Protein AF-A0A958MNB8-F1 (afdb_monomer_lite)

Foldseek 3Di:
DVVLCCVVANPWAFDDCVPDVPPQAAQFWWWWDPDPDPWTWTWHCHPVQWIWIDTPHDTDIWGWDADPVQWIWTQDPVGIWIWTWIANDSQWIKTHTPPDRDIIIIGGCVVVDD

Secondary structure (DSSP, 8-state):
-HHHHHHHSTTPEEP-HHHHIIIIITT--EEESS-SSSS-EEEEE-TTSEEEEEETTEEEEEEEEE-TTSEEEEEETTEEEEEEEEEEETTEEEEEESSSS-EEEEEE-TT---

pLDDT: mean 84.97, std 11.09, range [42.38, 95.19]

Radius of gyration: 13.45 Å; chains: 1; bounding box: 33×33×35 Å

Sequence (114 aa):
MEEYLRNAIPNLKPFDYDRHHDALFINQEWVLVNGLSNKKSVYVFKEDNILEITRTATVIKTSWSLSITNTFSIETEDGLITVKAYFKDDDILVLSHQNKNEFALFINISNYTE

Structure (mmCIF, N/CA/C/O backbone):
data_AF-A0A958MNB8-F1
#
_entry.id   AF-A0A958MNB8-F1
#
loop_
_atom_site.group_PDB
_atom_site.id
_atom_site.type_symbol
_atom_site.label_atom_id
_atom_site.label_alt_id
_atom_site.label_comp_id
_atom_site.label_asym_id
_atom_site.label_entity_id
_atom_site.label_seq_id
_atom_site.pdbx_PDB_ins_code
_atom_site.Cartn_x
_atom_site.Cartn_y
_atom_site.Cartn_z
_atom_site.occupancy
_atom_site.B_iso_or_equiv
_atom_site.auth_seq_id
_atom_site.auth_comp_id
_atom_site.auth_asym_id
_atom_site.auth_atom_id
_atom_site.pdbx_PDB_model_num
ATOM 1 N N . MET A 1 1 ? 19.515 1.352 -0.659 1.00 58.25 1 MET A N 1
ATOM 2 C CA . MET A 1 1 ? 18.099 1.030 -0.375 1.00 58.25 1 MET A CA 1
ATOM 3 C C . MET A 1 1 ? 17.836 -0.462 -0.462 1.00 58.25 1 MET A C 1
ATOM 5 O O . MET A 1 1 ? 17.577 -1.051 0.576 1.00 58.25 1 MET A O 1
ATOM 9 N N . GLU A 1 2 ? 17.981 -1.078 -1.643 1.00 61.03 2 GLU A N 1
ATOM 10 C CA . GLU A 1 2 ? 17.795 -2.530 -1.842 1.00 61.03 2 GLU A CA 1
ATOM 11 C C . GLU A 1 2 ? 18.569 -3.378 -0.817 1.00 61.03 2 GLU A C 1
ATOM 13 O O . GLU A 1 2 ? 17.987 -4.272 -0.217 1.00 61.03 2 GLU A O 1
ATOM 18 N N . GLU A 1 3 ? 19.841 -3.065 -0.540 1.00 69.06 3 GLU A N 1
ATOM 19 C CA . GLU A 1 3 ? 20.639 -3.815 0.449 1.00 69.06 3 GLU A CA 1
ATOM 20 C C . GLU A 1 3 ? 20.114 -3.690 1.887 1.00 69.06 3 GLU A C 1
ATOM 22 O O . GLU A 1 3 ? 20.090 -4.675 2.616 1.00 69.06 3 GLU A O 1
ATOM 27 N N . TYR A 1 4 ? 19.643 -2.507 2.298 1.00 75.12 4 TYR A N 1
ATOM 28 C CA . TYR A 1 4 ? 19.099 -2.303 3.645 1.00 75.12 4 TYR A CA 1
ATOM 29 C C . TYR A 1 4 ? 17.820 -3.123 3.857 1.00 75.12 4 TYR A C 1
ATOM 31 O O . TYR A 1 4 ? 17.708 -3.839 4.849 1.00 75.12 4 TYR A O 1
ATOM 39 N N . LEU A 1 5 ? 16.892 -3.080 2.895 1.00 75.44 5 LEU A N 1
ATOM 40 C CA . LEU A 1 5 ? 15.664 -3.876 2.952 1.00 75.44 5 LEU A CA 1
ATOM 41 C C . LEU A 1 5 ? 15.929 -5.372 2.873 1.00 75.44 5 LEU A C 1
ATOM 43 O O . LEU A 1 5 ? 15.327 -6.117 3.635 1.00 75.44 5 LEU A O 1
ATOM 47 N N . ARG A 1 6 ? 16.840 -5.817 2.001 1.00 74.50 6 ARG A N 1
ATOM 48 C CA . ARG A 1 6 ? 17.195 -7.240 1.883 1.00 74.50 6 ARG A CA 1
ATOM 49 C C . ARG A 1 6 ? 17.840 -7.783 3.155 1.00 74.50 6 ARG A C 1
ATOM 51 O O . ARG A 1 6 ? 17.596 -8.935 3.498 1.00 74.50 6 ARG A O 1
ATOM 58 N N . ASN A 1 7 ? 18.622 -6.960 3.854 1.00 78.19 7 ASN A N 1
ATOM 59 C CA . ASN A 1 7 ? 19.208 -7.326 5.142 1.00 78.19 7 ASN A CA 1
ATOM 60 C C . ASN A 1 7 ? 18.169 -7.323 6.274 1.00 78.19 7 ASN A C 1
ATOM 62 O O . ASN A 1 7 ? 18.250 -8.161 7.167 1.00 78.19 7 ASN A O 1
ATOM 66 N N . ALA A 1 8 ? 17.201 -6.401 6.248 1.00 80.56 8 ALA A N 1
ATOM 67 C CA . ALA A 1 8 ? 16.153 -6.315 7.266 1.00 80.56 8 ALA A CA 1
ATOM 68 C C . ALA A 1 8 ? 15.080 -7.406 7.106 1.00 80.56 8 ALA A C 1
ATOM 70 O O . ALA A 1 8 ? 14.633 -7.985 8.093 1.00 80.56 8 ALA A O 1
ATOM 71 N N . ILE A 1 9 ? 14.664 -7.682 5.869 1.00 82.00 9 ILE A N 1
ATOM 72 C CA . ILE A 1 9 ? 13.632 -8.661 5.526 1.00 82.00 9 ILE A CA 1
ATOM 73 C C . ILE A 1 9 ? 14.131 -9.472 4.317 1.00 82.00 9 ILE A C 1
ATOM 75 O O . ILE A 1 9 ? 14.012 -9.028 3.170 1.00 82.00 9 ILE A O 1
ATOM 79 N N . PRO A 1 10 ? 14.712 -10.664 4.536 1.00 82.38 10 PRO A N 1
ATOM 80 C CA . PRO A 1 10 ? 15.209 -11.485 3.441 1.00 82.38 10 PRO A CA 1
ATOM 81 C C . PRO A 1 10 ? 14.059 -12.046 2.589 1.00 82.38 10 PRO A C 1
ATOM 83 O O . PRO A 1 10 ? 12.942 -12.238 3.067 1.00 82.38 10 PRO A O 1
ATOM 86 N N . ASN A 1 11 ? 14.364 -12.373 1.328 1.00 85.62 11 ASN A N 1
ATOM 87 C CA . ASN A 1 11 ? 13.457 -13.019 0.363 1.00 85.62 11 ASN A CA 1
ATOM 88 C C . ASN A 1 11 ? 12.225 -12.202 -0.074 1.00 85.62 11 ASN A C 1
ATOM 90 O O . ASN A 1 11 ? 11.236 -12.776 -0.523 1.00 85.62 11 ASN A O 1
ATOM 94 N N . LEU A 1 12 ? 12.296 -10.871 -0.006 1.00 88.38 12 LEU A N 1
ATOM 95 C CA . LEU A 1 12 ? 11.269 -9.994 -0.568 1.00 88.38 12 LEU A CA 1
ATOM 96 C C . LEU A 1 12 ? 11.146 -10.148 -2.091 1.00 88.38 12 LEU A C 1
ATOM 98 O O . LEU A 1 12 ? 12.140 -10.095 -2.823 1.00 88.38 12 LEU A O 1
ATOM 102 N N . LYS A 1 13 ? 9.907 -10.276 -2.562 1.00 90.62 13 LYS A N 1
ATOM 103 C CA . LYS A 1 13 ? 9.530 -10.277 -3.976 1.00 90.62 13 LYS A CA 1
ATOM 104 C C . LYS A 1 13 ? 8.970 -8.903 -4.341 1.00 90.62 13 LYS A C 1
ATOM 106 O O . LYS A 1 13 ? 8.151 -8.380 -3.592 1.00 90.62 13 LYS A O 1
ATOM 111 N N . PRO A 1 14 ? 9.401 -8.283 -5.449 1.00 90.62 14 PRO A N 1
ATOM 112 C CA . PRO A 1 14 ? 8.836 -7.009 -5.875 1.00 90.62 14 PRO A CA 1
ATOM 113 C C . PRO A 1 14 ? 7.348 -7.158 -6.203 1.00 90.62 14 PRO A C 1
ATOM 115 O O . PRO A 1 14 ? 6.907 -8.222 -6.639 1.00 90.62 14 PRO A O 1
ATOM 118 N N . PHE A 1 15 ? 6.591 -6.079 -6.008 1.00 90.00 15 PHE A N 1
ATOM 119 C CA . PHE A 1 15 ? 5.208 -6.007 -6.460 1.00 90.00 15 PHE A CA 1
ATOM 120 C C . PHE A 1 15 ? 5.124 -6.249 -7.970 1.00 90.00 15 PHE A C 1
ATOM 122 O O . PHE A 1 15 ? 5.870 -5.662 -8.759 1.00 90.00 15 PHE A O 1
ATOM 129 N N . ASP A 1 16 ? 4.180 -7.101 -8.340 1.00 89.06 16 ASP A N 1
ATOM 130 C CA . ASP A 1 16 ? 3.838 -7.463 -9.713 1.00 89.06 16 ASP A CA 1
ATOM 131 C C . ASP A 1 16 ? 2.344 -7.199 -9.894 1.00 89.06 16 ASP A C 1
ATOM 133 O O . ASP A 1 16 ? 1.543 -7.701 -9.101 1.00 89.06 16 ASP A O 1
ATOM 137 N N . TYR A 1 17 ? 2.000 -6.357 -10.869 1.00 86.06 17 TYR A N 1
ATOM 138 C CA . TYR A 1 17 ? 0.637 -5.874 -11.068 1.00 86.06 17 TYR A CA 1
ATOM 139 C C . TYR A 1 17 ? -0.310 -7.015 -11.439 1.00 86.06 17 TYR A C 1
ATOM 141 O O . TYR A 1 17 ? -1.292 -7.231 -10.734 1.00 86.06 17 TYR A O 1
ATOM 149 N N . ASP A 1 18 ? 0.035 -7.790 -12.467 1.00 86.19 18 ASP A N 1
ATOM 150 C CA . ASP A 1 18 ? -0.778 -8.898 -12.970 1.00 86.19 18 ASP A CA 1
ATOM 151 C C . ASP A 1 18 ? -1.047 -9.965 -11.904 1.00 86.19 18 ASP A C 1
ATOM 153 O O . ASP A 1 18 ? -2.119 -10.567 -11.870 1.00 86.19 18 ASP A O 1
ATOM 157 N N . ARG A 1 19 ? -0.078 -10.211 -11.016 1.00 86.12 19 ARG A N 1
ATOM 158 C CA . ARG A 1 19 ? -0.212 -11.237 -9.979 1.00 86.12 19 ARG A CA 1
ATOM 159 C C . ARG A 1 19 ? -0.866 -10.739 -8.693 1.00 86.12 19 ARG A C 1
ATOM 161 O O . ARG A 1 19 ? -1.607 -11.497 -8.071 1.00 86.12 19 ARG A O 1
ATOM 168 N N . HIS A 1 20 ? -0.524 -9.537 -8.233 1.00 87.75 20 HIS A N 1
ATOM 169 C CA . HIS A 1 20 ? -0.853 -9.113 -6.868 1.00 87.75 20 HIS A CA 1
ATOM 170 C C . HIS A 1 20 ? -1.959 -8.064 -6.798 1.00 87.75 20 HIS A C 1
ATOM 172 O O . HIS A 1 20 ? -2.615 -8.002 -5.762 1.00 87.75 20 HIS A O 1
ATOM 178 N N . HIS A 1 21 ? -2.169 -7.244 -7.837 1.00 87.12 21 HIS A N 1
ATOM 179 C CA . HIS A 1 21 ? -3.046 -6.072 -7.752 1.00 87.12 21 HIS A CA 1
ATOM 180 C C . HIS A 1 21 ? -4.465 -6.444 -7.302 1.00 87.12 21 HIS A C 1
ATOM 182 O O . HIS A 1 21 ? -4.867 -6.076 -6.199 1.00 87.12 21 HIS A O 1
ATOM 188 N N . ASP A 1 22 ? -5.174 -7.244 -8.096 1.00 85.06 22 ASP A N 1
ATOM 189 C CA . ASP A 1 22 ? -6.579 -7.576 -7.824 1.00 85.06 22 ASP A CA 1
ATOM 190 C C . ASP A 1 22 ? -6.734 -8.710 -6.803 1.00 85.06 22 ASP A C 1
ATOM 192 O O . ASP A 1 22 ? -7.696 -8.747 -6.042 1.00 85.06 22 ASP A O 1
ATOM 196 N N . ALA A 1 23 ? -5.780 -9.645 -6.777 1.00 84.88 23 ALA A N 1
ATOM 197 C CA . ALA A 1 23 ? -5.886 -10.849 -5.958 1.00 84.88 23 ALA A CA 1
ATOM 198 C C . ALA A 1 23 ? -5.467 -10.635 -4.498 1.00 84.88 23 ALA A C 1
ATOM 200 O O . ALA A 1 23 ? -6.020 -11.273 -3.605 1.00 84.88 23 ALA A O 1
ATOM 201 N N . LEU A 1 24 ? -4.459 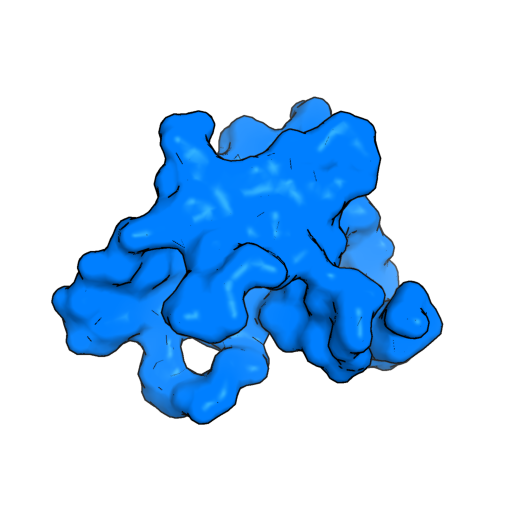-9.791 -4.256 1.00 86.81 24 LEU A N 1
ATOM 202 C CA . LEU A 1 24 ? -3.766 -9.736 -2.966 1.00 86.81 24 LEU A CA 1
ATOM 203 C C . LEU A 1 24 ? -3.648 -8.330 -2.390 1.00 86.81 24 LEU A C 1
ATOM 205 O O . LEU A 1 24 ? -3.459 -8.218 -1.189 1.00 86.81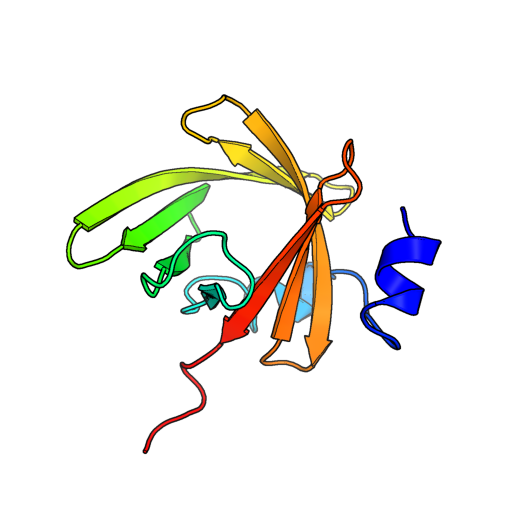 24 LEU A O 1
ATOM 209 N N . PHE A 1 25 ? -3.728 -7.268 -3.193 1.00 89.12 25 PHE A N 1
ATOM 210 C CA . PHE A 1 25 ? -3.398 -5.912 -2.747 1.00 89.12 25 PHE A CA 1
ATOM 211 C C . PHE A 1 25 ? -4.624 -5.020 -2.543 1.00 89.12 25 PHE A C 1
ATOM 213 O O . PHE A 1 25 ? -4.765 -4.402 -1.483 1.00 89.12 25 PHE A O 1
ATOM 220 N N . ILE A 1 26 ? -5.489 -4.946 -3.552 1.00 92.00 26 ILE A N 1
ATOM 221 C CA . ILE A 1 26 ? -6.646 -4.055 -3.574 1.00 92.00 26 ILE A CA 1
ATOM 222 C C . ILE A 1 26 ? -7.777 -4.574 -2.688 1.00 92.00 26 ILE A C 1
ATOM 224 O O . ILE A 1 26 ? -8.030 -5.773 -2.599 1.00 92.00 26 ILE A O 1
ATOM 228 N N . ASN A 1 27 ? -8.480 -3.641 -2.041 1.00 91.69 27 ASN A N 1
ATOM 229 C CA . ASN A 1 27 ? -9.622 -3.889 -1.159 1.00 91.69 27 ASN A CA 1
ATOM 230 C C . ASN A 1 27 ? -9.308 -4.837 0.016 1.00 91.69 27 ASN A C 1
ATOM 232 O O . ASN A 1 27 ? -10.213 -5.412 0.614 1.00 91.69 27 ASN A O 1
ATOM 236 N N . GLN A 1 28 ? -8.027 -4.961 0.368 1.00 91.31 28 GLN A N 1
ATOM 237 C CA . GLN A 1 28 ? -7.542 -5.745 1.497 1.00 91.31 28 GLN A CA 1
ATOM 238 C C . GLN A 1 28 ? -7.239 -4.869 2.717 1.00 91.31 28 GLN A C 1
ATOM 240 O O . GLN A 1 28 ? -6.848 -3.706 2.578 1.00 91.31 28 GLN A O 1
ATOM 245 N N . GLU A 1 29 ? -7.374 -5.440 3.918 1.00 92.12 29 GLU A N 1
ATOM 246 C CA . GLU A 1 29 ? -7.049 -4.759 5.175 1.00 92.12 29 GLU A CA 1
ATOM 247 C C . GLU A 1 29 ? -5.584 -4.963 5.572 1.00 92.12 29 GLU A C 1
ATOM 249 O O . GLU A 1 29 ? -5.194 -5.996 6.118 1.00 92.12 29 GLU A O 1
ATOM 254 N N . TRP A 1 30 ? -4.776 -3.930 5.357 1.00 93.00 30 TRP A N 1
ATOM 255 C CA . TRP A 1 30 ? -3.352 -3.921 5.665 1.00 93.00 30 TRP A CA 1
ATOM 256 C C . TRP A 1 30 ? -3.078 -3.267 7.015 1.00 93.00 30 TRP A C 1
ATOM 258 O O . TRP A 1 30 ? -3.128 -2.044 7.165 1.00 93.00 30 TRP A O 1
ATOM 268 N N . VAL A 1 31 ? -2.754 -4.070 8.024 1.00 91.69 31 VAL A N 1
ATOM 269 C CA . VAL A 1 31 ? -2.427 -3.575 9.365 1.00 91.69 31 VAL A CA 1
ATOM 270 C C . VAL A 1 31 ? -0.959 -3.185 9.427 1.00 91.69 31 VAL A C 1
ATOM 272 O O . VAL A 1 31 ? -0.088 -4.035 9.275 1.00 91.69 31 VAL A O 1
ATOM 275 N N . LEU A 1 32 ? -0.677 -1.911 9.698 1.00 90.50 32 LEU A N 1
ATOM 276 C CA . LEU A 1 32 ? 0.684 -1.414 9.893 1.00 90.50 32 LEU A CA 1
ATOM 277 C C . LEU A 1 32 ? 1.259 -1.938 11.218 1.00 90.50 32 LEU A C 1
ATOM 279 O O . LEU A 1 32 ? 0.688 -1.669 12.277 1.00 90.50 32 LEU A O 1
ATOM 283 N N . VAL A 1 33 ? 2.404 -2.630 11.171 1.00 87.00 33 VAL A N 1
ATOM 284 C CA . VAL A 1 33 ? 3.008 -3.266 12.362 1.00 87.00 33 VAL A CA 1
ATOM 285 C C . VAL A 1 33 ? 4.279 -2.593 12.877 1.00 87.00 33 VAL A C 1
ATOM 287 O O . VAL A 1 33 ? 4.597 -2.723 14.053 1.00 87.00 33 VAL A O 1
ATOM 290 N N . ASN A 1 34 ? 5.002 -1.851 12.037 1.00 83.38 34 ASN A N 1
ATOM 291 C CA . ASN A 1 34 ? 6.247 -1.168 12.417 1.00 83.38 34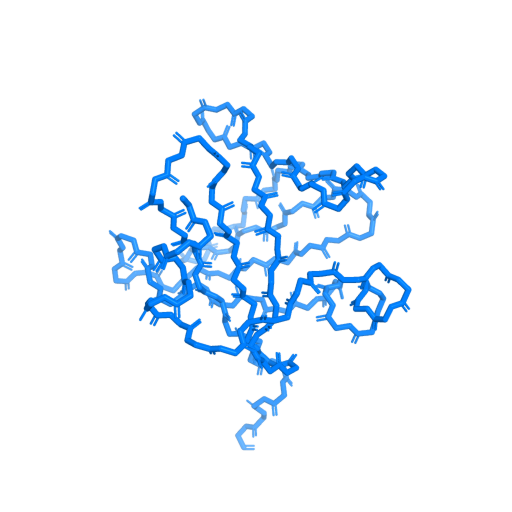 ASN A CA 1
ATOM 292 C C . ASN A 1 34 ? 6.095 0.366 12.501 1.00 83.38 34 ASN A C 1
ATOM 294 O O . ASN A 1 34 ? 7.080 1.097 12.416 1.00 83.38 34 ASN A O 1
ATOM 298 N N . GLY A 1 35 ? 4.861 0.858 12.636 1.00 65.81 35 GLY A N 1
ATOM 299 C CA . GLY A 1 35 ? 4.564 2.286 12.741 1.00 65.81 35 GLY A CA 1
ATOM 300 C C . GLY A 1 35 ? 4.982 2.906 14.082 1.00 65.81 35 GLY A C 1
ATOM 301 O O . GLY A 1 35 ? 5.051 2.237 15.109 1.00 65.81 35 GLY A O 1
ATOM 302 N N . LEU A 1 36 ? 5.196 4.226 14.084 1.00 53.25 36 LEU A N 1
ATOM 303 C CA . LEU A 1 36 ? 5.691 5.021 15.223 1.00 53.25 36 LEU A CA 1
ATOM 304 C C . LEU A 1 36 ? 4.668 5.254 16.357 1.00 53.25 36 LEU A C 1
ATOM 306 O O . LEU A 1 36 ? 4.748 6.239 17.089 1.00 53.25 36 LEU A O 1
ATOM 310 N N . SER A 1 37 ? 3.660 4.402 16.532 1.00 53.09 37 SER A N 1
ATOM 311 C CA . SER A 1 37 ? 2.652 4.595 17.581 1.00 53.09 37 SER A CA 1
ATOM 312 C C . SER A 1 37 ? 1.999 3.278 17.976 1.00 53.09 37 SER A C 1
ATOM 314 O O . SER A 1 37 ? 1.625 2.498 17.108 1.00 53.09 37 SER A O 1
ATOM 316 N N . ASN A 1 38 ? 1.733 3.087 19.274 1.00 55.88 38 ASN A N 1
ATOM 317 C CA . ASN A 1 38 ? 0.952 1.969 19.842 1.00 55.88 38 ASN A CA 1
ATOM 318 C C . ASN A 1 38 ? -0.527 1.939 19.375 1.00 55.88 38 ASN A C 1
ATOM 320 O O . ASN A 1 38 ? -1.389 1.358 20.031 1.00 55.88 38 ASN A O 1
ATOM 324 N N . LYS A 1 39 ? -0.858 2.618 18.274 1.00 66.12 39 LYS A N 1
ATOM 325 C CA . LYS A 1 39 ? -2.193 2.732 17.699 1.00 66.12 39 LYS A CA 1
ATOM 326 C C . LYS A 1 39 ? -2.241 1.893 16.428 1.00 66.12 39 LYS A C 1
ATOM 328 O O . LYS A 1 39 ? -1.641 2.262 15.417 1.00 66.12 39 LYS A O 1
ATOM 333 N N . LYS A 1 40 ? -2.992 0.787 16.481 1.00 82.12 40 LYS A N 1
ATOM 334 C CA . LYS A 1 40 ? -3.319 -0.037 15.309 1.00 82.12 40 LYS A CA 1
ATOM 335 C C . LYS A 1 40 ? -3.856 0.874 14.203 1.00 82.12 40 LYS A C 1
ATOM 337 O O . LYS A 1 40 ? -4.852 1.572 14.406 1.00 82.12 40 LYS A O 1
ATOM 342 N N . SER A 1 41 ? -3.160 0.879 13.071 1.00 89.06 41 SER A N 1
ATOM 343 C CA . SER A 1 41 ? -3.547 1.619 11.873 1.00 89.06 41 SER A CA 1
ATOM 344 C C . SER A 1 41 ? -3.802 0.618 10.755 1.00 89.06 41 SER A C 1
ATOM 346 O O . SER A 1 41 ? -2.940 -0.217 10.484 1.00 89.06 41 SER A O 1
ATOM 348 N N . VAL A 1 42 ? -4.981 0.682 10.142 1.00 91.19 42 VAL A N 1
ATOM 349 C CA . VAL A 1 42 ? -5.389 -0.214 9.051 1.00 91.19 42 VAL A CA 1
ATOM 350 C C . VAL A 1 42 ? -5.481 0.592 7.768 1.00 91.19 42 VAL A C 1
ATOM 352 O O . VAL A 1 42 ? -6.079 1.663 7.766 1.00 91.19 42 VAL A O 1
ATOM 355 N N . TYR A 1 43 ? -4.870 0.092 6.706 1.00 93.12 43 TYR A N 1
ATOM 356 C CA . TYR A 1 43 ? -4.787 0.725 5.400 1.00 93.12 43 TYR A CA 1
ATOM 357 C C . TYR A 1 43 ? -5.555 -0.132 4.393 1.00 93.12 43 TYR A C 1
ATOM 359 O O . TYR A 1 43 ? -5.386 -1.347 4.372 1.00 93.12 43 TYR A O 1
ATOM 367 N N . VAL A 1 44 ? -6.386 0.491 3.562 1.00 94.00 44 VAL A N 1
ATOM 368 C CA . VAL A 1 44 ? -7.138 -0.186 2.498 1.00 94.00 44 VAL A CA 1
ATOM 369 C C . VAL A 1 44 ? -6.935 0.578 1.196 1.00 94.00 44 VAL A C 1
ATOM 371 O O . VAL A 1 44 ? -7.386 1.717 1.059 1.00 94.00 44 VAL A O 1
ATOM 374 N N . PHE A 1 45 ? -6.243 -0.050 0.246 1.00 93.75 45 PHE A N 1
ATOM 375 C CA . PHE A 1 45 ? -6.033 0.484 -1.100 1.00 93.75 45 PHE A CA 1
ATOM 376 C C . PHE A 1 45 ? -7.236 0.116 -1.970 1.00 93.75 45 PHE A C 1
ATOM 378 O O . PHE A 1 45 ? -7.429 -1.054 -2.282 1.00 93.75 45 PHE A O 1
ATOM 385 N N . LYS A 1 46 ? -8.070 1.094 -2.328 1.00 93.31 46 LYS A N 1
ATOM 386 C CA . LYS A 1 46 ? -9.272 0.890 -3.152 1.00 93.31 46 LYS A CA 1
ATOM 387 C C . LYS A 1 46 ? -9.004 1.136 -4.634 1.00 93.31 46 LYS A C 1
ATOM 389 O O . LYS A 1 46 ? -8.113 1.913 -4.975 1.00 93.31 46 LYS A O 1
ATOM 394 N N . GLU A 1 47 ? -9.835 0.528 -5.481 1.00 87.62 47 GLU A N 1
ATOM 395 C CA . GLU A 1 47 ? -9.777 0.604 -6.953 1.00 87.62 47 GLU A CA 1
ATOM 396 C C . GLU A 1 47 ? -9.850 2.040 -7.495 1.00 87.62 47 GLU A C 1
ATOM 398 O O . GLU A 1 47 ? -9.150 2.368 -8.446 1.00 87.62 47 GLU A O 1
ATOM 403 N N . ASP A 1 48 ? -10.600 2.932 -6.843 1.00 88.75 48 ASP A N 1
ATOM 404 C CA . ASP A 1 48 ? -10.773 4.334 -7.264 1.00 88.75 48 ASP A CA 1
ATOM 405 C C . ASP A 1 48 ? -9.583 5.247 -6.907 1.00 88.75 48 ASP A C 1
ATOM 407 O O . ASP A 1 48 ? -9.754 6.448 -6.692 1.00 88.75 48 ASP A O 1
ATOM 411 N N . ASN A 1 49 ? -8.374 4.694 -6.760 1.00 92.31 49 ASN A N 1
ATOM 412 C CA . ASN A 1 49 ? -7.188 5.430 -6.303 1.00 92.31 49 ASN A CA 1
ATOM 413 C C . ASN A 1 49 ? -7.358 6.076 -4.914 1.00 92.31 49 ASN A C 1
ATOM 415 O O . ASN A 1 49 ? -6.643 7.014 -4.555 1.00 92.31 49 ASN A O 1
ATOM 419 N N . ILE A 1 50 ? -8.288 5.556 -4.107 1.00 94.56 50 ILE A N 1
ATOM 420 C CA . ILE A 1 50 ? -8.549 6.006 -2.736 1.00 94.56 50 ILE A CA 1
ATOM 421 C C . ILE A 1 50 ? -7.806 5.092 -1.767 1.00 94.56 50 ILE A C 1
ATOM 423 O O . ILE A 1 50 ? -7.925 3.871 -1.826 1.00 94.56 50 ILE A O 1
ATOM 427 N N . LEU A 1 51 ? -7.051 5.689 -0.854 1.00 94.56 51 LEU A N 1
ATOM 428 C CA . LEU A 1 51 ? -6.441 5.012 0.278 1.00 94.56 51 LEU A CA 1
ATOM 429 C C . LEU A 1 51 ? -7.225 5.389 1.531 1.00 94.56 51 LEU A C 1
ATOM 431 O O . LEU A 1 51 ? -7.248 6.552 1.936 1.00 94.56 51 LEU A O 1
ATOM 435 N N . GLU A 1 52 ? -7.870 4.404 2.147 1.00 94.38 52 GLU A N 1
ATOM 436 C CA . GLU A 1 52 ? -8.538 4.584 3.433 1.00 94.38 52 GLU A CA 1
ATOM 437 C C . GLU A 1 52 ? -7.607 4.155 4.563 1.00 94.38 52 GLU A C 1
ATOM 439 O O . GLU A 1 52 ? -7.055 3.058 4.552 1.00 94.38 52 GLU A O 1
ATOM 444 N N . ILE A 1 53 ? -7.427 5.031 5.547 1.00 91.94 53 ILE A N 1
ATOM 445 C CA . ILE A 1 53 ? -6.562 4.814 6.702 1.00 91.94 53 ILE A CA 1
ATOM 446 C C . ILE A 1 53 ? -7.423 4.920 7.955 1.00 91.94 53 ILE A C 1
ATOM 448 O O . ILE A 1 53 ? -7.901 5.997 8.307 1.00 91.94 53 ILE A O 1
ATOM 452 N N . THR A 1 54 ? -7.597 3.808 8.656 1.00 90.88 54 THR A N 1
ATOM 453 C CA . THR A 1 54 ? -8.351 3.745 9.909 1.00 90.88 54 THR A CA 1
ATOM 454 C C . THR A 1 54 ? -7.397 3.772 11.096 1.00 90.88 54 THR A C 1
ATOM 456 O O . THR A 1 54 ? -6.533 2.905 11.221 1.00 90.88 54 THR A O 1
ATOM 459 N N . ARG A 1 55 ? -7.559 4.750 11.994 1.00 86.25 55 ARG A N 1
ATOM 460 C CA . ARG A 1 55 ? -6.756 4.922 13.217 1.00 86.25 55 ARG A CA 1
ATOM 461 C C . ARG A 1 55 ? -7.657 5.192 14.412 1.00 86.25 55 ARG A C 1
ATOM 463 O O . ARG A 1 55 ? -8.319 6.221 14.438 1.00 86.25 55 ARG A O 1
ATOM 470 N N . THR A 1 56 ? -7.658 4.308 15.415 1.00 77.56 56 THR A N 1
ATOM 471 C CA . THR A 1 56 ? -8.354 4.526 16.708 1.00 77.56 56 THR A CA 1
ATOM 472 C C . THR A 1 56 ? -9.776 5.109 16.539 1.00 77.56 56 THR A C 1
ATOM 474 O O . THR A 1 56 ? -10.142 6.051 17.230 1.00 77.56 56 THR A O 1
ATOM 477 N N . ALA A 1 57 ? -10.553 4.557 15.595 1.00 77.88 57 ALA A N 1
ATOM 478 C CA . ALA A 1 57 ? -11.918 4.959 15.207 1.00 77.88 57 ALA A CA 1
ATOM 479 C C . ALA A 1 57 ? -12.096 6.178 14.271 1.00 77.88 57 ALA A C 1
ATOM 481 O O . ALA A 1 57 ? -13.228 6.481 13.901 1.00 77.88 57 ALA A O 1
ATOM 482 N N . THR A 1 58 ? -11.026 6.824 13.805 1.00 87.50 58 THR A N 1
ATOM 483 C CA . THR A 1 58 ? -11.098 7.815 12.716 1.00 87.50 58 THR A CA 1
ATOM 484 C C . THR A 1 58 ? -10.727 7.169 11.387 1.00 87.50 58 THR A C 1
ATOM 486 O O . THR A 1 58 ? -9.708 6.483 11.304 1.00 87.50 58 THR A O 1
ATOM 489 N N . VAL A 1 59 ? -11.522 7.421 10.345 1.00 90.88 59 VAL A N 1
ATOM 490 C CA . VAL A 1 59 ? -11.209 7.036 8.962 1.00 90.88 59 VAL A CA 1
ATOM 491 C C . VAL A 1 59 ? -10.749 8.273 8.203 1.00 90.88 59 VAL A C 1
ATOM 493 O O . VAL A 1 59 ? -11.491 9.245 8.072 1.00 90.88 59 VAL A O 1
ATOM 496 N N . ILE A 1 60 ? -9.522 8.224 7.703 1.00 91.81 60 ILE A N 1
ATOM 497 C CA . ILE A 1 60 ? -8.921 9.243 6.846 1.00 91.81 60 ILE A CA 1
ATOM 498 C C . ILE A 1 60 ? -8.944 8.701 5.422 1.00 91.81 60 ILE A C 1
ATOM 500 O O . ILE A 1 60 ? -8.606 7.540 5.198 1.00 91.81 60 ILE A O 1
ATOM 504 N N . LYS A 1 61 ? -9.342 9.531 4.459 1.00 93.56 61 LYS A N 1
ATOM 505 C CA . LYS A 1 61 ? -9.288 9.189 3.037 1.00 93.56 61 LYS A CA 1
ATOM 506 C C . LYS A 1 61 ? -8.254 10.064 2.363 1.00 93.56 61 LYS A C 1
ATOM 508 O O . LYS A 1 61 ? -8.318 11.284 2.476 1.00 93.56 61 LYS A O 1
ATOM 513 N N . THR A 1 62 ? -7.324 9.427 1.676 1.00 93.38 62 THR A N 1
ATOM 514 C CA . THR A 1 62 ? -6.312 10.087 0.861 1.00 93.38 62 THR A CA 1
ATOM 515 C C . THR A 1 62 ? -6.236 9.411 -0.505 1.00 93.38 62 THR A C 1
ATOM 517 O O . THR A 1 62 ? -6.997 8.479 -0.775 1.00 93.38 62 THR A O 1
ATOM 520 N N . SER A 1 63 ? -5.366 9.885 -1.388 1.00 94.31 63 SER A N 1
ATOM 521 C CA . SER A 1 63 ? -5.177 9.312 -2.716 1.00 94.31 63 SER A CA 1
ATOM 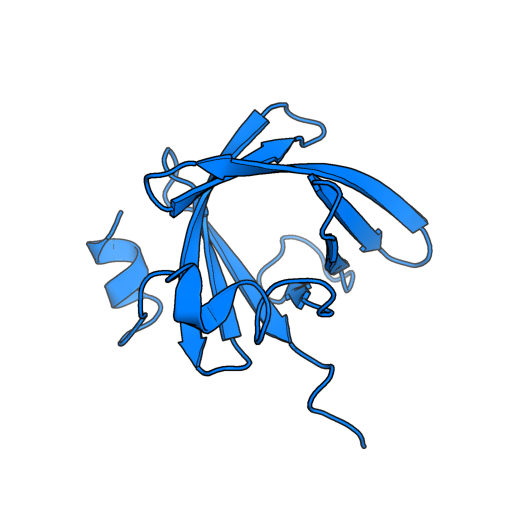522 C C . SER A 1 63 ? -3.895 8.490 -2.804 1.00 94.31 63 SER A C 1
ATOM 524 O O . SER A 1 63 ? -2.904 8.730 -2.107 1.00 94.31 63 SER A O 1
ATOM 526 N N . TRP A 1 64 ? -3.918 7.497 -3.686 1.00 95.19 64 TRP A N 1
ATOM 527 C CA . TRP A 1 64 ? -2.737 6.745 -4.077 1.00 95.19 64 TRP A CA 1
ATOM 528 C C . TRP A 1 64 ? -2.779 6.439 -5.574 1.00 95.19 64 TRP A C 1
ATOM 530 O O . TRP A 1 64 ? -3.843 6.313 -6.173 1.00 95.19 64 TRP A O 1
ATOM 540 N N . SER A 1 65 ? -1.620 6.293 -6.201 1.00 93.44 65 SER A N 1
ATOM 541 C CA . SER A 1 65 ? -1.512 5.900 -7.607 1.00 93.44 65 SER A CA 1
ATOM 542 C C . SER A 1 65 ? -0.344 4.951 -7.816 1.00 93.44 65 SER A C 1
ATOM 544 O O . SER A 1 65 ? 0.603 4.943 -7.030 1.00 93.44 65 SER A O 1
ATOM 546 N N . LEU A 1 66 ? -0.418 4.155 -8.880 1.00 92.06 66 LEU A N 1
ATOM 547 C CA . LEU A 1 66 ? 0.634 3.237 -9.293 1.00 92.06 66 LEU A CA 1
ATOM 548 C C . LEU A 1 66 ? 1.141 3.631 -10.677 1.00 92.06 66 LEU A C 1
ATOM 550 O O . LEU A 1 66 ? 0.363 3.770 -11.619 1.00 92.06 66 LEU A O 1
ATOM 554 N N . SER A 1 67 ? 2.452 3.818 -10.802 1.00 88.75 67 SER A N 1
ATOM 555 C CA . SER A 1 67 ? 3.094 4.051 -12.092 1.00 88.75 67 SER A CA 1
ATOM 556 C C . SER A 1 67 ? 3.303 2.744 -12.863 1.00 88.75 67 SER A C 1
ATOM 558 O O . SER A 1 67 ? 3.402 1.664 -12.283 1.00 88.75 67 SER A O 1
ATOM 560 N N . ILE A 1 68 ? 3.544 2.868 -14.172 1.00 82.69 68 ILE A N 1
ATOM 561 C CA . ILE A 1 68 ? 3.987 1.765 -15.048 1.00 82.69 68 ILE A CA 1
ATOM 562 C C . ILE A 1 68 ? 5.302 1.095 -14.603 1.00 82.69 68 ILE A C 1
ATOM 564 O O . ILE A 1 68 ? 5.664 0.039 -15.107 1.00 82.69 68 ILE A O 1
ATOM 568 N N . THR A 1 69 ? 6.051 1.717 -13.689 1.00 84.00 69 THR A N 1
ATOM 569 C CA . THR A 1 69 ? 7.303 1.192 -13.123 1.00 84.00 69 THR A CA 1
ATOM 570 C C . THR A 1 69 ? 7.102 0.573 -11.736 1.00 84.00 69 THR A C 1
ATOM 572 O O . THR A 1 69 ? 8.060 0.468 -10.967 1.00 84.00 69 THR A O 1
ATOM 575 N N . ASN A 1 70 ? 5.864 0.208 -11.388 1.00 85.31 70 ASN A N 1
ATOM 576 C CA . ASN A 1 70 ? 5.457 -0.321 -10.082 1.00 85.31 70 ASN A CA 1
ATOM 577 C C . ASN A 1 70 ? 5.877 0.580 -8.905 1.00 85.31 70 ASN A C 1
ATOM 579 O O . ASN A 1 70 ? 6.220 0.108 -7.818 1.00 85.31 70 ASN A O 1
ATOM 583 N N . THR A 1 71 ? 5.887 1.899 -9.127 1.00 90.62 71 THR A N 1
ATOM 584 C CA . THR A 1 71 ? 6.113 2.892 -8.073 1.00 90.62 71 THR A CA 1
ATOM 585 C C . THR A 1 71 ? 4.776 3.421 -7.588 1.00 90.62 71 THR A C 1
ATOM 587 O O . THR A 1 71 ? 3.979 3.920 -8.378 1.00 90.62 71 THR A O 1
ATOM 590 N N . PHE A 1 72 ? 4.556 3.332 -6.282 1.00 93.25 72 PHE A N 1
ATOM 591 C CA . PHE A 1 72 ? 3.365 3.846 -5.630 1.00 93.25 72 PHE A CA 1
ATOM 592 C C . PHE A 1 72 ? 3.609 5.289 -5.209 1.00 93.25 72 PHE A C 1
ATOM 594 O O . PHE A 1 72 ? 4.605 5.574 -4.543 1.00 93.25 72 PHE A O 1
ATOM 601 N N . SER A 1 73 ? 2.693 6.182 -5.554 1.00 94.12 73 SER A N 1
ATOM 602 C CA . SER A 1 73 ? 2.661 7.547 -5.035 1.00 94.12 73 SER A CA 1
ATOM 603 C C . SER A 1 73 ? 1.487 7.662 -4.075 1.00 94.12 73 SER A C 1
ATOM 605 O O . SER A 1 73 ? 0.367 7.332 -4.456 1.00 94.12 73 SER A O 1
ATOM 607 N N . ILE A 1 74 ? 1.736 8.086 -2.839 1.00 93.31 74 ILE A N 1
ATOM 608 C CA . ILE A 1 74 ? 0.734 8.180 -1.773 1.00 93.31 74 ILE A CA 1
ATOM 609 C C . ILE A 1 74 ? 0.697 9.623 -1.288 1.00 93.31 74 ILE A C 1
ATOM 611 O O . ILE A 1 74 ? 1.731 10.182 -0.921 1.00 93.31 74 ILE A O 1
ATOM 615 N N . GLU A 1 75 ? -0.487 10.220 -1.284 1.00 92.19 75 GLU A N 1
ATOM 616 C CA . GLU A 1 75 ? -0.700 11.554 -0.735 1.00 92.19 75 GLU A CA 1
ATOM 617 C C . GLU A 1 75 ? -0.775 11.448 0.795 1.00 92.19 75 GLU A C 1
ATOM 619 O O . GLU A 1 75 ? -1.563 10.673 1.348 1.00 92.19 75 GLU A O 1
ATOM 624 N N . THR A 1 76 ? 0.072 12.195 1.497 1.00 85.38 76 THR A N 1
ATOM 625 C CA . THR A 1 76 ? 0.107 12.238 2.965 1.00 85.38 76 THR A CA 1
ATOM 626 C C . THR A 1 76 ? -0.072 13.671 3.457 1.00 85.38 76 THR A C 1
ATOM 628 O O . THR A 1 76 ? -0.004 14.609 2.669 1.00 85.38 76 THR A O 1
ATOM 631 N N . GLU A 1 77 ? -0.275 13.862 4.763 1.00 81.94 77 GLU A N 1
ATOM 632 C CA . GLU A 1 77 ? -0.372 15.206 5.361 1.00 81.94 77 GLU A CA 1
ATOM 633 C C . GLU A 1 77 ? 0.896 16.047 5.119 1.00 81.94 77 GLU A C 1
ATOM 635 O O . GLU A 1 77 ? 0.811 17.266 4.989 1.00 81.94 77 GLU A O 1
ATOM 640 N N . ASP A 1 78 ? 2.052 15.388 4.987 1.00 79.81 78 ASP A N 1
ATOM 641 C CA . ASP A 1 78 ? 3.351 16.008 4.703 1.00 79.81 78 ASP A CA 1
ATOM 642 C C . ASP A 1 78 ? 3.630 16.168 3.191 1.00 79.81 78 ASP A C 1
ATOM 644 O O . ASP A 1 78 ? 4.712 16.610 2.794 1.00 79.81 78 ASP A O 1
ATOM 648 N N . GLY A 1 79 ? 2.666 15.805 2.336 1.00 88.06 79 GLY A N 1
ATOM 649 C CA . GLY A 1 79 ? 2.748 15.851 0.877 1.00 88.06 79 GLY A CA 1
ATOM 650 C C . GLY A 1 79 ? 2.881 14.481 0.208 1.00 88.06 79 GLY A C 1
ATOM 651 O O . GLY A 1 79 ? 2.708 13.425 0.824 1.00 88.06 79 GLY A O 1
ATOM 652 N N . LEU A 1 80 ? 3.172 14.502 -1.093 1.00 91.19 80 LEU A N 1
ATOM 653 C CA . LEU A 1 80 ? 3.263 13.302 -1.919 1.00 91.19 80 LEU A CA 1
ATOM 654 C C . LEU A 1 80 ? 4.557 12.533 -1.630 1.00 91.19 80 LEU A C 1
ATOM 656 O O . LEU A 1 80 ? 5.660 13.048 -1.832 1.00 91.19 80 LEU A O 1
ATOM 660 N N . ILE A 1 81 ? 4.426 11.272 -1.222 1.00 91.94 81 ILE A N 1
ATOM 661 C CA . ILE A 1 81 ? 5.559 10.356 -1.059 1.00 91.94 81 ILE A CA 1
ATOM 662 C C . ILE A 1 81 ? 5.541 9.273 -2.130 1.00 91.94 81 ILE A C 1
ATOM 664 O O . ILE A 1 81 ? 4.484 8.836 -2.579 1.00 91.94 81 ILE A O 1
ATOM 668 N N . THR A 1 82 ? 6.725 8.794 -2.506 1.00 93.12 82 THR A N 1
ATOM 669 C CA . THR A 1 82 ? 6.889 7.691 -3.459 1.00 93.12 82 THR A CA 1
ATOM 670 C C . THR A 1 82 ? 7.513 6.481 -2.782 1.00 93.12 82 THR A C 1
ATOM 672 O O . THR A 1 82 ? 8.593 6.580 -2.185 1.00 93.12 82 THR A O 1
ATOM 675 N N . VAL A 1 83 ? 6.868 5.327 -2.921 1.00 92.38 83 VAL A N 1
ATOM 676 C CA . VAL A 1 83 ? 7.279 4.065 -2.308 1.00 92.38 83 VAL A CA 1
ATOM 677 C C . VAL A 1 83 ? 7.325 2.931 -3.336 1.00 92.38 83 VAL A C 1
ATOM 679 O O . VAL A 1 83 ? 6.671 2.975 -4.377 1.00 92.38 83 VAL A O 1
ATOM 682 N N . LYS A 1 84 ? 8.125 1.902 -3.061 1.00 92.44 84 LYS A N 1
ATOM 683 C CA . LYS A 1 84 ? 8.097 0.623 -3.783 1.00 92.44 84 LYS A CA 1
ATOM 684 C C . LYS A 1 84 ? 7.473 -0.442 -2.901 1.00 92.44 84 LYS A C 1
ATOM 686 O O . LYS A 1 84 ? 7.849 -0.551 -1.735 1.00 92.44 84 LYS A O 1
ATOM 691 N N . ALA A 1 85 ? 6.558 -1.218 -3.465 1.00 91.94 85 ALA A N 1
ATOM 692 C CA . ALA A 1 85 ? 5.926 -2.323 -2.767 1.00 91.94 85 ALA A CA 1
ATOM 693 C C . ALA A 1 85 ? 6.676 -3.639 -3.009 1.00 91.94 85 ALA A C 1
ATOM 695 O O . ALA A 1 85 ? 7.159 -3.911 -4.111 1.00 91.94 85 ALA A O 1
ATOM 696 N N . TYR A 1 86 ? 6.742 -4.458 -1.967 1.00 92.06 86 TYR A N 1
ATOM 697 C CA . TYR A 1 86 ? 7.314 -5.794 -1.979 1.00 92.06 86 TYR A CA 1
ATOM 698 C C . TYR A 1 86 ? 6.441 -6.724 -1.138 1.00 92.06 86 TYR A C 1
ATOM 700 O O . TYR A 1 86 ? 5.920 -6.311 -0.106 1.00 92.06 86 TYR A O 1
ATOM 708 N N . PHE A 1 87 ? 6.330 -7.983 -1.539 1.00 91.19 87 PHE A N 1
ATOM 709 C CA . PHE A 1 87 ? 5.695 -9.037 -0.759 1.00 91.19 87 PHE A CA 1
ATOM 710 C C . PHE A 1 87 ? 6.754 -9.967 -0.183 1.00 91.19 87 PHE A C 1
ATOM 712 O O . PHE A 1 87 ? 7.670 -10.393 -0.891 1.00 91.19 87 PHE A O 1
ATOM 719 N N . LYS A 1 88 ? 6.637 -10.293 1.102 1.00 89.19 88 LYS A N 1
ATOM 720 C CA . LYS A 1 88 ? 7.436 -11.372 1.697 1.00 89.19 88 LYS A CA 1
ATOM 721 C C . LYS A 1 88 ? 6.726 -12.717 1.507 1.00 89.19 88 LYS A C 1
ATOM 723 O O . LYS A 1 88 ? 7.358 -13.684 1.093 1.00 89.19 88 LYS A O 1
ATOM 728 N N . ASP A 1 89 ? 5.425 -12.717 1.759 1.00 87.25 89 ASP A N 1
ATOM 729 C CA . ASP A 1 89 ? 4.464 -13.808 1.599 1.00 87.25 89 ASP A CA 1
ATOM 730 C C . ASP A 1 89 ? 3.126 -13.186 1.151 1.00 87.25 89 ASP A C 1
ATOM 732 O O . ASP A 1 89 ? 3.044 -11.963 1.006 1.00 87.25 89 ASP A O 1
ATOM 736 N N . ASP A 1 90 ? 2.086 -13.991 0.929 1.00 86.94 90 ASP A N 1
ATOM 737 C CA . ASP A 1 90 ? 0.793 -13.502 0.417 1.00 86.94 90 ASP A CA 1
ATOM 738 C C . ASP A 1 90 ? 0.053 -12.592 1.424 1.00 86.94 90 ASP A C 1
ATOM 740 O O . ASP A 1 90 ? -0.808 -11.804 1.039 1.00 86.94 90 ASP A O 1
ATOM 744 N N . ASP A 1 91 ? 0.419 -12.650 2.706 1.00 89.44 91 ASP A N 1
ATOM 745 C CA . ASP A 1 91 ? -0.152 -11.864 3.802 1.00 89.44 91 ASP A CA 1
ATOM 746 C C . ASP A 1 91 ? 0.772 -10.748 4.319 1.00 89.44 91 ASP A C 1
ATOM 748 O O . ASP A 1 91 ? 0.380 -10.001 5.215 1.00 89.44 91 ASP A O 1
ATOM 752 N N . ILE A 1 92 ? 1.982 -10.588 3.767 1.00 91.19 92 ILE A N 1
ATOM 753 C CA . ILE A 1 92 ? 2.966 -9.604 4.246 1.00 91.19 92 ILE A CA 1
ATOM 754 C C . ILE A 1 92 ? 3.373 -8.654 3.123 1.00 91.19 92 ILE A C 1
ATOM 756 O O . ILE A 1 92 ? 4.113 -9.029 2.208 1.00 91.19 92 ILE A O 1
ATOM 760 N N . LEU A 1 93 ? 2.982 -7.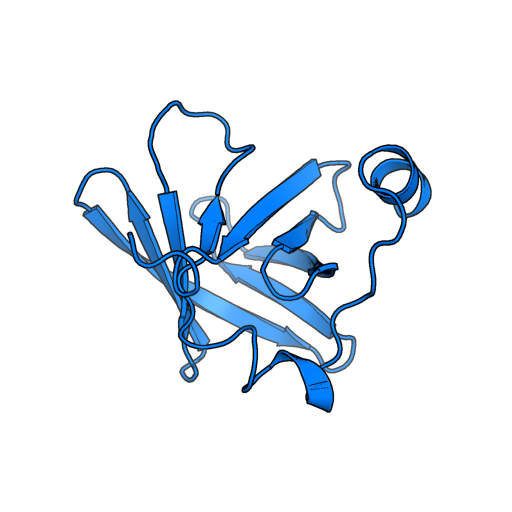388 3.270 1.00 92.81 93 LEU A N 1
ATOM 761 C CA . LEU A 1 93 ? 3.299 -6.292 2.357 1.00 92.81 93 LEU A CA 1
ATOM 762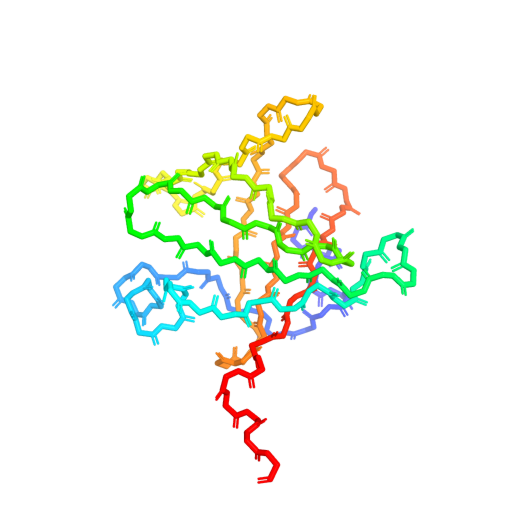 C C . LEU A 1 93 ? 4.327 -5.344 2.987 1.00 92.81 93 LEU A C 1
ATOM 764 O O . LEU A 1 93 ? 4.206 -4.926 4.134 1.00 92.81 93 LEU A O 1
ATOM 768 N N . VAL A 1 94 ? 5.328 -4.947 2.211 1.00 92.62 94 VAL A N 1
ATOM 769 C CA . VAL A 1 94 ? 6.365 -3.988 2.597 1.00 92.62 94 VAL A CA 1
ATOM 770 C C . VAL A 1 94 ? 6.356 -2.822 1.624 1.00 92.62 94 VAL A C 1
ATOM 772 O O . VAL A 1 94 ? 6.549 -3.014 0.427 1.00 92.62 94 VAL A O 1
ATOM 775 N N . LEU A 1 95 ? 6.196 -1.602 2.132 1.00 92.38 95 LEU A N 1
ATOM 776 C CA . LEU A 1 95 ? 6.336 -0.371 1.359 1.00 92.38 95 LEU A CA 1
ATOM 777 C C . LEU A 1 95 ? 7.646 0.318 1.736 1.00 92.38 95 LEU A C 1
ATOM 779 O O . LEU A 1 95 ? 7.776 0.863 2.828 1.00 92.38 95 LEU A O 1
ATOM 783 N N . SER A 1 96 ? 8.622 0.310 0.835 1.00 90.88 96 SER A N 1
ATOM 784 C CA . SER A 1 96 ? 9.894 1.016 1.004 1.00 90.88 96 SER A CA 1
ATOM 785 C C . SER A 1 96 ? 9.793 2.438 0.481 1.00 90.88 96 SER A C 1
ATOM 787 O O . SER A 1 96 ? 9.514 2.629 -0.702 1.00 90.88 96 SER A O 1
ATOM 789 N N . HIS A 1 97 ? 10.129 3.431 1.298 1.00 90.31 97 HIS A N 1
ATOM 790 C CA . HIS A 1 97 ? 10.271 4.808 0.831 1.00 90.31 97 HIS A CA 1
ATOM 791 C C . HIS A 1 97 ? 11.403 4.900 -0.198 1.00 90.31 97 HIS A C 1
ATOM 793 O O . HIS A 1 97 ? 12.444 4.312 0.043 1.00 90.31 97 HIS A O 1
ATOM 799 N N . GLN A 1 98 ? 11.244 5.605 -1.329 1.00 85.44 98 GLN A N 1
ATOM 800 C CA . GLN A 1 98 ? 12.300 5.669 -2.367 1.00 85.44 98 GLN A CA 1
ATOM 801 C C . GLN A 1 98 ? 13.458 6.619 -2.033 1.00 85.44 98 GLN A C 1
ATOM 803 O O . GLN A 1 98 ? 14.582 6.410 -2.480 1.00 85.44 98 GLN A O 1
ATOM 808 N N . ASN A 1 99 ? 13.199 7.639 -1.212 1.00 82.50 99 ASN A N 1
ATOM 809 C CA . ASN A 1 99 ? 14.184 8.682 -0.892 1.00 82.50 99 ASN A CA 1
ATOM 810 C C . ASN A 1 99 ? 14.741 8.604 0.540 1.00 82.50 99 ASN A C 1
ATOM 812 O O . ASN A 1 99 ? 15.519 9.463 0.943 1.00 82.50 99 ASN A O 1
ATOM 816 N N . LYS A 1 100 ? 14.319 7.611 1.335 1.00 82.88 100 LYS A N 1
ATOM 817 C CA . LYS A 1 100 ? 14.694 7.464 2.750 1.00 82.88 100 LYS A CA 1
ATOM 818 C C . LYS A 1 100 ? 14.918 5.986 3.063 1.00 82.88 100 LYS A C 1
ATOM 820 O O . LYS A 1 100 ? 14.266 5.140 2.462 1.00 82.88 100 LYS A O 1
ATOM 825 N N . ASN A 1 101 ? 15.812 5.666 3.997 1.00 82.31 101 ASN A N 1
ATOM 826 C CA . ASN A 1 101 ? 16.010 4.288 4.472 1.00 82.31 101 ASN A CA 1
ATOM 827 C C . ASN A 1 101 ? 14.926 3.910 5.494 1.00 82.31 101 ASN A C 1
ATOM 829 O O . ASN A 1 101 ? 15.219 3.549 6.629 1.00 82.31 101 ASN A O 1
ATOM 833 N N . GLU A 1 102 ? 13.671 4.040 5.084 1.00 85.19 102 GLU A N 1
ATOM 834 C CA . GLU A 1 102 ? 12.492 3.784 5.901 1.00 85.19 102 GLU A CA 1
ATOM 835 C C . GLU A 1 102 ? 11.536 2.896 5.111 1.00 85.19 102 GLU A C 1
ATOM 837 O O . GLU A 1 102 ? 11.400 3.025 3.890 1.00 85.19 102 GLU A O 1
ATOM 842 N N . PHE A 1 103 ? 10.867 1.987 5.810 1.00 89.25 103 PHE A N 1
ATOM 843 C CA . PHE A 1 103 ? 9.846 1.138 5.222 1.00 89.25 103 PHE A CA 1
ATOM 844 C C . PHE A 1 103 ? 8.682 0.969 6.186 1.00 89.25 103 PHE A C 1
ATOM 846 O O . PHE A 1 103 ? 8.854 0.997 7.404 1.00 89.25 103 PHE A O 1
ATOM 853 N N . ALA A 1 104 ? 7.502 0.749 5.629 1.00 89.88 104 ALA A N 1
ATOM 854 C CA . ALA A 1 104 ? 6.318 0.342 6.355 1.00 89.88 104 ALA A CA 1
ATOM 855 C C . ALA A 1 104 ? 6.062 -1.146 6.090 1.00 89.88 104 ALA A C 1
ATOM 857 O O . ALA A 1 104 ? 6.099 -1.591 4.945 1.00 89.88 104 ALA A O 1
ATOM 858 N N . LEU A 1 105 ? 5.840 -1.910 7.153 1.00 91.06 105 LEU A N 1
ATOM 859 C CA . LEU A 1 105 ? 5.507 -3.327 7.126 1.00 91.06 105 LEU A CA 1
ATOM 860 C C . LEU A 1 105 ? 4.030 -3.472 7.474 1.00 91.06 105 LEU A C 1
ATOM 862 O O . LEU A 1 105 ? 3.572 -2.959 8.499 1.00 91.06 105 LEU A O 1
ATOM 866 N N . PHE A 1 106 ? 3.313 -4.197 6.633 1.00 91.88 106 PHE A N 1
ATOM 867 C CA . PHE A 1 106 ? 1.896 -4.454 6.764 1.00 91.88 106 PHE A CA 1
ATOM 868 C C . PHE A 1 106 ? 1.626 -5.950 6.791 1.00 91.88 106 PHE A C 1
ATOM 870 O O . PHE A 1 106 ? 2.284 -6.721 6.093 1.00 91.88 106 PHE A O 1
ATOM 877 N N . ILE A 1 107 ? 0.623 -6.333 7.575 1.00 91.12 107 ILE A N 1
ATOM 878 C CA . ILE A 1 107 ? 0.090 -7.692 7.606 1.00 91.12 107 ILE A CA 1
ATOM 879 C C . ILE A 1 107 ? -1.378 -7.641 7.188 1.00 91.12 107 ILE A C 1
ATOM 881 O O . ILE A 1 107 ? -2.147 -6.844 7.732 1.00 91.12 107 ILE A O 1
ATOM 885 N N . ASN A 1 108 ? -1.750 -8.476 6.223 1.00 89.69 108 ASN A N 1
ATOM 886 C CA . ASN A 1 108 ? -3.136 -8.718 5.859 1.00 89.69 108 ASN A CA 1
ATOM 887 C C . ASN A 1 108 ? -3.772 -9.597 6.942 1.00 89.69 108 ASN A C 1
ATOM 889 O O . ASN A 1 108 ? -3.351 -10.733 7.152 1.00 89.69 108 ASN A O 1
ATOM 893 N N . ILE A 1 109 ? -4.776 -9.069 7.641 1.00 74.00 109 ILE A N 1
ATOM 894 C CA . ILE A 1 109 ? -5.495 -9.822 8.683 1.00 74.00 109 ILE A CA 1
ATOM 895 C C . ILE A 1 109 ? -6.769 -10.496 8.170 1.00 74.00 109 ILE A C 1
ATOM 897 O O . ILE A 1 109 ? -7.397 -11.243 8.912 1.00 74.00 109 ILE A O 1
ATOM 901 N N . SER A 1 110 ? -7.147 -10.271 6.913 1.00 68.50 110 SER A N 1
ATOM 902 C CA . SER A 1 110 ? -8.358 -10.824 6.300 1.00 68.50 110 SER A CA 1
ATOM 903 C C . SER A 1 110 ? -8.317 -12.354 6.203 1.00 68.50 110 SER A C 1
ATOM 905 O O . SER A 1 110 ? -9.362 -12.994 6.240 1.00 68.50 110 SER A O 1
ATOM 907 N N . ASN A 1 111 ? -7.118 -12.946 6.153 1.00 55.16 111 ASN A N 1
ATOM 908 C CA . ASN A 1 111 ? -6.917 -14.401 6.191 1.00 55.16 111 ASN A CA 1
ATOM 909 C C . ASN A 1 111 ? -6.855 -14.997 7.610 1.00 55.16 111 ASN A C 1
ATOM 911 O O . ASN A 1 111 ? -6.823 -16.217 7.754 1.00 55.16 111 ASN A O 1
ATOM 915 N N . TYR A 1 112 ? -6.839 -14.167 8.655 1.00 56.28 112 TYR A N 1
ATOM 916 C CA . TYR A 1 112 ? -6.800 -14.607 10.049 1.00 56.28 112 TYR A CA 1
ATOM 917 C C . TYR A 1 112 ? -8.192 -14.447 10.674 1.00 56.28 112 TYR A C 1
ATOM 919 O O . TYR A 1 112 ? -8.420 -13.588 11.523 1.00 56.28 112 TYR A O 1
ATOM 927 N N . THR A 1 113 ? -9.148 -15.259 10.223 1.00 48.22 113 THR A N 1
ATOM 928 C CA . THR A 1 113 ? -10.371 -15.525 10.994 1.00 48.22 113 THR A CA 1
ATOM 929 C C . THR A 1 113 ? -10.009 -16.358 12.225 1.00 48.22 113 THR A C 1
ATOM 931 O O . THR A 1 113 ? -9.353 -17.389 12.070 1.00 48.22 113 THR A O 1
ATOM 934 N N . GLU A 1 114 ? -10.400 -15.886 13.416 1.00 42.38 114 GLU A N 1
ATOM 935 C CA . GLU A 1 114 ? -10.352 -16.642 14.686 1.00 42.38 114 GLU A CA 1
ATOM 936 C C . GLU A 1 114 ? -10.985 -18.038 14.583 1.00 42.38 114 GLU A C 1
ATOM 938 O O . GLU A 1 114 ? -12.011 -18.183 13.876 1.00 42.38 114 GLU A O 1
#